Protein AF-A0A955X5X7-F1 (afdb_monomer_lite)

pLDDT: mean 80.2, std 13.71, range [42.66, 90.25]

Secondary structure (DSSP, 8-state):
--------SS--EEEEEEEEEEEEEEETTTEEEEEEEEEEEEE-SEEEEEEEEETTEEEEEEEEEE-TT-EEEEEP-

Structure (mmCIF, N/CA/C/O backbone):
data_AF-A0A955X5X7-F1
#
_entry.id   AF-A0A955X5X7-F1
#
loop_
_atom_site.group_PDB
_atom_site.id
_atom_site.type_symbol
_atom_site.label_atom_id
_atom_site.label_alt_id
_atom_site.label_comp_id
_atom_site.label_asym_id
_atom_site.label_entity_id
_atom_site.label_seq_id
_atom_site.pdbx_PDB_i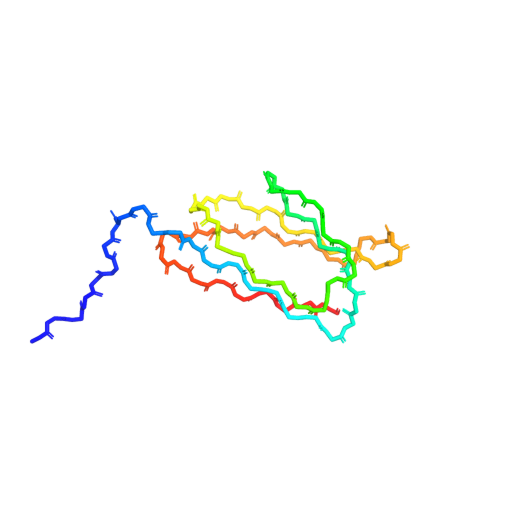ns_code
_atom_site.Cartn_x
_atom_site.Cartn_y
_atom_site.Cartn_z
_atom_site.occupancy
_atom_site.B_iso_or_equiv
_atom_site.auth_seq_id
_atom_site.auth_comp_id
_atom_site.auth_asym_id
_atom_site.auth_atom_id
_atom_site.pdbx_PDB_model_num
ATOM 1 N N . ARG A 1 1 ? -2.890 -15.133 32.366 1.00 43.53 1 ARG A N 1
ATOM 2 C CA . ARG A 1 1 ? -2.678 -13.921 31.535 1.00 43.53 1 ARG A CA 1
ATOM 3 C C . ARG A 1 1 ? -3.231 -14.226 30.146 1.00 43.53 1 ARG A C 1
ATOM 5 O O . ARG A 1 1 ? -2.565 -14.969 29.438 1.00 43.53 1 ARG A O 1
ATOM 12 N N . PRO A 1 2 ? -4.451 -13.803 29.779 1.00 42.66 2 PRO A N 1
ATOM 13 C CA . PRO A 1 2 ? -4.920 -14.049 28.422 1.00 42.66 2 PRO A CA 1
ATOM 14 C C . PRO A 1 2 ? -4.139 -13.139 27.455 1.00 42.66 2 PRO A C 1
ATOM 16 O O . PRO A 1 2 ? -3.784 -12.018 27.841 1.00 42.66 2 PRO A O 1
ATOM 19 N N . PRO A 1 3 ? -3.820 -13.598 26.233 1.00 48.75 3 PRO A N 1
ATOM 20 C CA . PRO A 1 3 ? -3.284 -12.721 25.205 1.00 48.75 3 PRO A CA 1
ATOM 21 C C . PRO A 1 3 ? -4.366 -11.692 24.867 1.00 48.75 3 PRO A C 1
ATOM 23 O O . PRO A 1 3 ? -5.518 -12.045 24.620 1.00 48.75 3 PRO A O 1
ATOM 26 N N . ALA A 1 4 ? -4.013 -10.411 24.935 1.00 44.97 4 ALA A N 1
ATOM 27 C CA . ALA A 1 4 ? -4.923 -9.328 24.612 1.00 44.97 4 ALA A CA 1
ATOM 28 C C . ALA A 1 4 ? -5.406 -9.492 23.164 1.00 44.97 4 ALA A C 1
ATOM 30 O O . ALA A 1 4 ? -4.634 -9.312 22.223 1.00 44.97 4 ALA A O 1
ATOM 31 N N . ALA A 1 5 ? -6.683 -9.834 22.992 1.00 50.91 5 ALA A N 1
ATOM 32 C CA . ALA A 1 5 ? -7.369 -9.632 21.727 1.00 50.91 5 ALA A CA 1
ATOM 33 C C . ALA A 1 5 ? -7.236 -8.140 21.369 1.00 50.91 5 ALA A C 1
ATOM 35 O O . ALA A 1 5 ? -7.492 -7.300 22.243 1.00 50.91 5 ALA A O 1
ATOM 36 N N . PRO A 1 6 ? -6.803 -7.775 20.148 1.00 48.72 6 PRO A N 1
ATOM 37 C CA . PRO A 1 6 ? -6.753 -6.377 19.759 1.00 48.72 6 PRO A CA 1
ATOM 38 C C . PRO A 1 6 ? -8.178 -5.833 19.831 1.00 48.72 6 PRO A C 1
ATOM 40 O O . PRO A 1 6 ? -9.061 -6.249 19.082 1.00 48.72 6 PRO A O 1
ATOM 43 N N . LYS A 1 7 ? -8.405 -4.954 20.812 1.00 46.28 7 LYS A N 1
ATOM 44 C CA . LYS A 1 7 ? -9.660 -4.233 20.990 1.00 46.28 7 LYS A CA 1
ATOM 45 C C . LYS A 1 7 ? -10.016 -3.606 19.648 1.00 46.28 7 LYS A C 1
ATOM 47 O O . LYS A 1 7 ? -9.198 -2.892 19.066 1.00 46.28 7 LYS A O 1
ATOM 52 N N . ALA A 1 8 ? -11.235 -3.866 19.189 1.00 46.94 8 ALA A N 1
ATOM 53 C CA . ALA A 1 8 ? -11.911 -3.065 18.184 1.00 46.94 8 ALA A CA 1
ATOM 54 C C . ALA A 1 8 ? -12.153 -1.660 18.764 1.00 46.94 8 ALA A C 1
ATOM 56 O O . ALA A 1 8 ? -13.256 -1.287 19.138 1.00 46.94 8 ALA A O 1
ATOM 57 N N . ASP A 1 9 ? -11.068 -0.918 18.933 1.00 46.47 9 ASP A N 1
ATOM 58 C CA . ASP A 1 9 ? -11.057 0.525 19.064 1.00 46.47 9 ASP A CA 1
ATOM 59 C C . ASP A 1 9 ? -10.974 1.092 17.636 1.00 46.47 9 ASP A C 1
ATOM 61 O O . ASP A 1 9 ? -10.777 0.338 16.680 1.00 46.47 9 ASP A O 1
ATOM 65 N N . GLY A 1 10 ? -11.036 2.402 17.435 1.00 51.94 10 GLY A N 1
ATOM 66 C CA . GLY A 1 10 ? -10.759 3.050 16.145 1.00 51.94 10 GLY A CA 1
ATOM 67 C C . GLY A 1 10 ? -9.292 2.918 15.693 1.00 51.94 10 GLY A C 1
ATOM 68 O O . GLY A 1 10 ? -8.722 3.856 15.134 1.00 51.94 10 GLY A O 1
ATOM 69 N N . SER A 1 11 ? -8.667 1.772 15.967 1.00 63.34 11 SER A N 1
ATOM 70 C CA . SER A 1 11 ? -7.281 1.400 15.760 1.00 63.34 11 SER A CA 1
ATOM 71 C C . SER A 1 11 ? -6.964 1.434 14.277 1.00 63.34 11 SER A C 1
ATOM 73 O O . SER A 1 11 ? -7.288 0.523 13.512 1.00 63.34 11 SER A O 1
ATOM 75 N N . LYS A 1 12 ? -6.336 2.540 13.881 1.00 73.38 12 LYS A N 1
ATOM 76 C CA . LYS A 1 12 ? -5.795 2.768 12.545 1.00 73.38 12 LYS A CA 1
ATOM 77 C C . LYS A 1 12 ? -4.984 1.541 12.121 1.00 73.38 12 LYS A C 1
ATOM 79 O O . LYS A 1 12 ? -4.099 1.092 12.847 1.00 73.38 12 LYS A O 1
ATOM 84 N N . ALA A 1 13 ? -5.294 1.005 10.954 1.00 85.38 13 ALA A N 1
ATOM 85 C CA . ALA A 1 13 ? -4.498 -0.026 10.325 1.00 85.38 13 ALA A CA 1
ATOM 86 C C . ALA A 1 13 ? -3.231 0.597 9.732 1.00 85.38 13 ALA A C 1
ATOM 88 O O . ALA A 1 13 ? -3.244 1.747 9.296 1.00 85.38 13 ALA A O 1
ATOM 89 N N . THR A 1 14 ? -2.127 -0.136 9.695 1.00 85.88 14 THR A N 1
ATOM 90 C CA . THR A 1 14 ? -0.867 0.374 9.145 1.00 85.88 14 THR A CA 1
ATOM 91 C C . THR A 1 14 ? -0.566 -0.306 7.822 1.00 85.88 14 THR A C 1
ATOM 93 O O . THR A 1 14 ? -0.341 -1.511 7.768 1.00 85.88 14 THR A O 1
ATOM 96 N N . LEU A 1 15 ? -0.529 0.477 6.749 1.00 86.88 15 LEU A N 1
ATOM 97 C CA . LEU A 1 15 ? -0.105 0.023 5.437 1.00 86.88 15 LEU A CA 1
ATOM 98 C C . LEU A 1 15 ? 1.368 0.362 5.239 1.00 86.88 15 LEU A C 1
ATOM 100 O O . LEU A 1 15 ? 1.755 1.532 5.262 1.00 86.88 15 LEU A O 1
ATOM 104 N N . ARG A 1 16 ? 2.185 -0.664 5.034 1.00 87.56 16 ARG A N 1
ATOM 105 C CA . ARG A 1 16 ? 3.602 -0.558 4.707 1.00 87.56 16 ARG A CA 1
ATOM 106 C C . ARG A 1 16 ? 3.831 -1.077 3.301 1.00 87.56 16 ARG A C 1
ATOM 108 O O . ARG A 1 16 ? 3.359 -2.144 2.943 1.00 87.56 16 ARG A O 1
ATOM 115 N N . LEU A 1 17 ? 4.597 -0.341 2.522 1.00 85.12 17 LEU A N 1
ATOM 116 C CA . LEU A 1 17 ? 5.149 -0.778 1.256 1.00 85.12 17 LEU A CA 1
ATOM 117 C C . LEU A 1 17 ? 6.651 -0.573 1.298 1.00 85.12 17 LEU A C 1
ATOM 119 O O . LEU A 1 17 ? 7.135 0.469 1.751 1.00 85.12 17 LEU A O 1
ATOM 123 N N . LYS A 1 18 ? 7.376 -1.578 0.825 1.00 84.88 18 LYS A N 1
ATOM 124 C CA . LYS A 1 18 ? 8.823 -1.529 0.673 1.00 84.88 18 LYS A CA 1
ATOM 125 C C . LYS A 1 18 ? 9.149 -1.966 -0.745 1.00 84.88 18 LYS A C 1
ATOM 127 O O . LYS A 1 18 ? 8.916 -3.115 -1.111 1.00 84.88 18 LYS A O 1
ATOM 132 N N . CYS A 1 19 ? 9.667 -1.026 -1.514 1.00 81.44 19 CYS A N 1
ATOM 133 C CA . CYS A 1 19 ? 10.076 -1.196 -2.891 1.00 81.44 19 CYS A CA 1
ATOM 134 C C . CYS A 1 19 ? 11.598 -1.045 -2.989 1.00 81.44 19 CYS A C 1
ATOM 136 O O . CYS A 1 19 ? 12.188 -0.189 -2.324 1.00 81.44 19 CYS A O 1
ATOM 138 N N . SER A 1 20 ? 12.238 -1.870 -3.815 1.00 81.06 20 SER A N 1
ATOM 139 C CA . SER A 1 20 ? 13.679 -1.755 -4.088 1.00 81.06 20 SER A CA 1
ATOM 140 C C . SER A 1 20 ? 13.997 -0.506 -4.917 1.00 81.06 20 SER A C 1
ATOM 142 O O . SER A 1 20 ? 15.014 0.154 -4.704 1.00 81.06 20 SER A O 1
ATOM 144 N N . GLU A 1 21 ? 13.083 -0.138 -5.814 1.00 83.56 21 GLU A N 1
ATOM 145 C CA . GLU A 1 21 ? 13.183 1.021 -6.698 1.00 83.56 21 GLU A CA 1
ATOM 146 C C . GLU A 1 21 ? 12.111 2.073 -6.367 1.00 83.56 21 GLU A C 1
ATOM 148 O O . GLU A 1 21 ? 11.071 1.738 -5.791 1.00 83.56 21 GLU A O 1
ATOM 153 N N . PRO A 1 22 ? 12.346 3.362 -6.681 1.00 84.50 22 PRO A N 1
ATOM 154 C CA . PRO A 1 22 ? 11.342 4.399 -6.480 1.00 84.50 22 PRO A CA 1
ATOM 155 C C . PRO A 1 22 ? 10.166 4.183 -7.439 1.00 84.50 22 PRO A C 1
ATOM 157 O O . PRO A 1 22 ? 10.336 4.206 -8.656 1.00 84.50 22 PRO A O 1
ATOM 160 N N . VAL A 1 23 ? 8.965 4.012 -6.888 1.00 89.06 23 VAL A N 1
ATOM 161 C CA . VAL A 1 23 ? 7.730 3.828 -7.666 1.00 89.06 23 VAL A CA 1
ATOM 162 C C . VAL A 1 23 ? 6.658 4.826 -7.243 1.00 89.06 23 VAL A C 1
ATOM 164 O O . VAL A 1 23 ? 6.646 5.348 -6.128 1.00 89.06 23 VAL A O 1
ATOM 167 N N . ASP A 1 24 ? 5.734 5.110 -8.144 1.00 89.00 24 ASP A N 1
ATOM 168 C CA . ASP A 1 24 ? 4.544 5.898 -7.881 1.00 89.00 24 ASP A CA 1
ATOM 169 C C . ASP A 1 24 ? 3.465 5.005 -7.252 1.00 89.00 24 ASP A C 1
ATOM 171 O O . ASP A 1 24 ? 2.881 4.133 -7.891 1.00 89.00 24 ASP A O 1
ATOM 175 N N . VAL A 1 25 ? 3.171 5.228 -5.977 1.00 88.12 25 VAL A N 1
ATOM 176 C CA . VAL A 1 25 ? 2.165 4.492 -5.210 1.00 88.12 25 VAL A CA 1
ATOM 177 C C . VAL A 1 25 ? 0.851 5.258 -5.236 1.00 88.12 25 VAL A C 1
ATOM 179 O O . VAL A 1 25 ? 0.748 6.376 -4.738 1.00 88.12 25 VAL A O 1
ATOM 182 N N . ARG A 1 26 ? -0.207 4.652 -5.755 1.00 89.50 26 ARG A N 1
ATOM 183 C CA . ARG A 1 26 ? -1.559 5.205 -5.731 1.00 89.50 26 ARG A CA 1
ATOM 184 C C . ARG A 1 26 ? -2.435 4.351 -4.839 1.00 89.50 26 ARG A C 1
ATOM 186 O O . ARG A 1 26 ? -2.684 3.189 -5.129 1.00 89.50 26 ARG A O 1
ATOM 193 N N . VAL A 1 27 ? -2.924 4.944 -3.763 1.00 88.00 27 VAL A N 1
ATOM 194 C CA . VAL A 1 27 ? -3.835 4.287 -2.832 1.00 88.00 27 VAL A CA 1
ATOM 195 C C . VAL A 1 27 ? -5.214 4.897 -3.039 1.00 88.00 27 VAL A C 1
ATOM 197 O O . VAL A 1 27 ? -5.402 6.109 -2.901 1.00 88.00 27 VAL A O 1
ATOM 200 N N . SER A 1 28 ? -6.181 4.062 -3.414 1.00 85.81 28 SER A N 1
ATOM 201 C CA . SER A 1 28 ? -7.577 4.485 -3.568 1.00 85.81 28 SER A CA 1
ATOM 202 C C . SER A 1 28 ? -8.068 5.128 -2.275 1.00 85.81 28 SER A C 1
ATOM 204 O O . SER A 1 28 ? -7.643 4.707 -1.207 1.00 85.81 28 SER A O 1
ATOM 206 N N . THR A 1 29 ? -8.894 6.172 -2.389 1.00 80.25 29 THR A N 1
ATOM 207 C CA . THR A 1 29 ? -9.403 7.030 -1.292 1.00 80.25 29 THR A CA 1
ATOM 208 C C . THR A 1 29 ? -8.371 7.858 -0.513 1.00 80.25 29 THR A C 1
ATOM 210 O O . THR A 1 29 ? -8.757 8.809 0.158 1.00 80.25 29 THR A O 1
ATOM 213 N N . VAL A 1 30 ? -7.068 7.583 -0.643 1.00 84.19 30 VAL A N 1
ATOM 214 C CA . VAL A 1 30 ? -6.001 8.331 0.051 1.00 84.19 30 VAL A CA 1
ATOM 215 C C . VAL A 1 30 ? -5.304 9.320 -0.880 1.00 84.19 30 VAL A C 1
ATOM 217 O O . VAL A 1 30 ? -5.033 10.450 -0.484 1.00 84.19 30 VAL A O 1
ATOM 220 N N . GLY A 1 31 ? -4.976 8.898 -2.104 1.00 86.88 31 GLY A N 1
ATOM 221 C CA . GLY A 1 31 ? -4.268 9.723 -3.081 1.00 86.88 31 GLY A CA 1
ATOM 222 C C . GLY A 1 31 ? -3.097 9.015 -3.761 1.00 86.88 31 GLY A C 1
ATOM 223 O O . GLY A 1 31 ? -2.935 7.798 -3.682 1.00 86.88 31 GLY A O 1
ATOM 224 N N . LYS A 1 32 ? -2.287 9.799 -4.478 1.00 88.88 32 LYS A N 1
ATOM 225 C CA . LYS A 1 32 ? -1.132 9.332 -5.259 1.00 88.88 32 LYS A CA 1
ATOM 226 C C . LYS A 1 32 ? 0.151 9.885 -4.635 1.00 88.88 32 LYS A C 1
ATOM 228 O O . LYS A 1 32 ? 0.205 11.070 -4.324 1.00 88.88 32 LYS A O 1
ATOM 233 N N . PHE A 1 33 ? 1.169 9.050 -4.492 1.00 87.31 33 PHE A N 1
ATOM 234 C CA . PHE A 1 33 ? 2.462 9.359 -3.890 1.00 87.31 33 PHE A CA 1
ATOM 235 C C . PHE A 1 33 ? 3.554 8.961 -4.873 1.00 87.31 33 PHE A C 1
ATOM 237 O O . PHE A 1 33 ? 3.680 7.789 -5.206 1.00 87.31 33 PHE A O 1
ATOM 244 N N . LYS A 1 34 ? 4.322 9.931 -5.358 1.00 87.31 34 LYS A N 1
ATOM 245 C CA . LYS A 1 34 ? 5.325 9.697 -6.399 1.00 87.31 34 LYS A CA 1
ATOM 246 C C . LYS A 1 34 ? 6.686 9.334 -5.810 1.00 87.31 34 LYS A C 1
ATOM 248 O O . LYS A 1 34 ? 6.995 9.767 -4.698 1.00 87.31 34 LYS A O 1
ATOM 253 N N . GLN A 1 35 ? 7.473 8.559 -6.563 1.00 82.44 35 GLN A N 1
ATOM 254 C CA . GLN A 1 35 ? 8.871 8.210 -6.255 1.00 82.44 35 GLN A CA 1
ATOM 255 C C . GLN A 1 35 ? 9.097 7.689 -4.821 1.00 82.44 35 GLN A C 1
ATOM 257 O O . GLN A 1 35 ? 10.072 8.028 -4.150 1.00 82.44 35 GLN A O 1
ATOM 262 N N . GLN A 1 36 ? 8.187 6.850 -4.331 1.00 82.94 36 GLN A N 1
ATOM 263 C CA . GLN A 1 36 ? 8.290 6.237 -3.013 1.00 82.94 36 GLN A CA 1
ATOM 264 C C . GLN A 1 36 ? 9.071 4.925 -3.118 1.00 82.94 36 GLN A C 1
ATOM 266 O O . GLN A 1 36 ? 8.625 3.981 -3.765 1.00 82.94 36 GLN A O 1
ATOM 271 N N . LYS A 1 37 ? 10.225 4.846 -2.448 1.00 84.75 37 LYS A N 1
ATOM 272 C CA . LYS A 1 37 ? 10.904 3.563 -2.178 1.00 84.75 37 LYS A CA 1
ATOM 273 C C . LYS A 1 37 ? 10.279 2.845 -0.988 1.00 84.75 37 LYS A C 1
ATOM 275 O O . LYS A 1 37 ? 10.167 1.628 -0.959 1.00 84.75 37 LYS A O 1
ATOM 280 N N . GLN A 1 38 ? 9.855 3.603 0.015 1.00 85.62 38 GLN A N 1
ATOM 281 C CA . GLN A 1 38 ? 9.191 3.072 1.192 1.00 85.62 38 GLN A CA 1
ATOM 282 C C . GLN A 1 38 ? 8.003 3.960 1.515 1.00 85.62 38 GLN A C 1
ATOM 284 O O . GLN A 1 38 ? 8.136 5.176 1.603 1.00 85.62 38 GLN A O 1
ATOM 289 N N . PHE A 1 39 ? 6.845 3.350 1.719 1.00 84.94 39 PHE A N 1
ATOM 290 C CA . PHE A 1 39 ? 5.632 4.054 2.100 1.00 84.94 39 PHE A CA 1
ATOM 291 C C . PHE A 1 39 ? 5.090 3.410 3.367 1.00 84.94 39 PHE A C 1
ATOM 293 O O . PHE A 1 39 ? 4.889 2.206 3.425 1.00 84.94 39 PHE A O 1
ATOM 300 N N . THR A 1 40 ? 4.891 4.192 4.419 1.00 87.19 40 THR A N 1
ATOM 301 C CA . THR A 1 40 ? 4.240 3.725 5.646 1.00 87.19 40 THR A CA 1
ATOM 302 C C . THR A 1 40 ? 3.152 4.719 5.990 1.00 87.19 40 THR A C 1
ATOM 304 O O . THR A 1 40 ? 3.430 5.905 6.157 1.00 87.19 40 THR A O 1
ATOM 307 N N . LYS A 1 41 ? 1.907 4.256 6.068 1.00 84.38 41 LYS A N 1
ATOM 308 C CA . LYS A 1 41 ? 0.765 5.123 6.338 1.00 84.38 41 LYS A CA 1
ATOM 309 C C . LYS A 1 41 ? -0.234 4.414 7.231 1.00 84.38 41 LYS A C 1
ATOM 311 O O . LYS A 1 41 ? -0.654 3.297 6.941 1.00 84.38 41 LYS A O 1
ATOM 316 N N . SER A 1 42 ? -0.633 5.088 8.300 1.00 86.38 42 SER A N 1
ATOM 317 C CA . SER A 1 42 ? -1.733 4.636 9.141 1.00 86.38 42 SER A CA 1
ATOM 318 C C . SER A 1 42 ? -3.049 5.100 8.524 1.00 86.38 42 SER A C 1
ATOM 320 O O . SER A 1 42 ? -3.308 6.298 8.409 1.00 86.38 42 SER A O 1
ATOM 322 N N . LEU A 1 43 ? -3.860 4.146 8.094 1.00 85.00 43 LEU A N 1
ATOM 323 C CA . LEU A 1 43 ? -5.152 4.338 7.454 1.00 85.00 43 LEU A CA 1
ATOM 324 C C . LEU A 1 43 ? -6.261 3.847 8.381 1.00 85.00 43 LEU A C 1
ATOM 326 O O . LEU A 1 43 ? -6.020 3.110 9.335 1.00 85.00 43 LEU A O 1
ATOM 330 N N 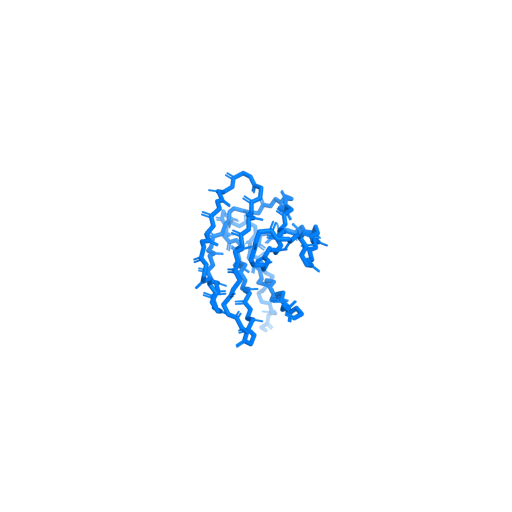. LYS A 1 44 ? -7.496 4.278 8.130 1.00 86.56 44 LYS A N 1
ATOM 331 C CA . LYS A 1 44 ? -8.637 3.665 8.814 1.00 86.56 44 LYS A CA 1
ATOM 332 C C . LYS A 1 44 ? -8.779 2.218 8.321 1.00 86.56 44 LYS A C 1
ATOM 334 O O . LYS A 1 44 ? -8.345 1.928 7.211 1.00 86.56 44 LYS A O 1
ATOM 339 N N . PRO A 1 45 ? -9.331 1.302 9.122 1.00 88.12 45 PRO A N 1
ATOM 340 C CA . PRO A 1 45 ? -9.687 -0.013 8.613 1.00 88.12 45 PRO A CA 1
ATOM 341 C C . PRO A 1 45 ? -10.721 0.114 7.489 1.00 88.12 45 PRO A C 1
ATOM 343 O O . PRO A 1 45 ? -11.616 0.959 7.549 1.00 88.12 45 PRO A O 1
ATOM 346 N N . GLY A 1 46 ? -10.568 -0.696 6.449 1.00 88.50 46 GLY A N 1
ATOM 347 C CA . GLY A 1 46 ? -11.378 -0.643 5.241 1.00 88.50 46 GLY A CA 1
ATOM 348 C C . GLY A 1 46 ? -10.671 -1.252 4.036 1.00 88.50 46 GLY A C 1
ATOM 349 O O . GLY A 1 46 ? -9.536 -1.725 4.117 1.00 88.50 46 GLY A O 1
ATOM 350 N N . PHE A 1 47 ? -11.352 -1.218 2.896 1.00 88.81 47 PHE A N 1
ATOM 351 C CA . PHE A 1 47 ? -10.834 -1.771 1.653 1.00 88.81 47 PHE A CA 1
ATOM 352 C C . PHE A 1 47 ? -10.051 -0.712 0.870 1.00 88.81 47 PHE A C 1
ATOM 354 O O . PHE A 1 47 ? -10.592 0.333 0.503 1.00 88.81 47 PHE A O 1
ATOM 361 N N . TYR A 1 48 ? -8.777 -0.985 0.594 1.00 88.81 48 TYR A N 1
ATOM 362 C CA . TYR A 1 48 ? -7.878 -0.088 -0.123 1.00 88.81 48 TYR A CA 1
ATOM 363 C C . TYR A 1 48 ? -7.271 -0.788 -1.325 1.00 88.81 48 TYR A C 1
ATOM 365 O O . TYR A 1 48 ? -6.571 -1.786 -1.199 1.00 88.81 48 TYR A O 1
ATOM 373 N N . ARG A 1 49 ? -7.460 -0.207 -2.507 1.00 90.25 49 ARG A N 1
ATOM 374 C CA . ARG A 1 49 ? -6.750 -0.638 -3.709 1.00 90.25 49 ARG A CA 1
ATOM 375 C C . ARG A 1 49 ? -5.463 0.158 -3.859 1.00 90.25 49 ARG A C 1
ATOM 377 O O . ARG A 1 49 ? -5.507 1.372 -4.079 1.00 90.25 49 ARG A O 1
ATOM 384 N N . VAL A 1 50 ? -4.339 -0.535 -3.745 1.00 88.69 50 VAL A N 1
ATOM 385 C CA . VAL A 1 50 ? -2.987 -0.017 -3.935 1.00 88.69 50 VAL A CA 1
ATOM 386 C C . VAL A 1 50 ? -2.540 -0.343 -5.354 1.00 88.69 50 VAL A C 1
ATOM 388 O O . VAL A 1 50 ? -2.602 -1.482 -5.798 1.00 88.69 50 VAL A O 1
ATOM 391 N N . GLN A 1 51 ? -2.104 0.662 -6.093 1.00 89.94 51 GLN A N 1
ATOM 392 C CA . GLN A 1 51 ? -1.601 0.526 -7.452 1.00 89.94 51 GLN A CA 1
ATOM 393 C C . GLN A 1 51 ? -0.197 1.106 -7.497 1.00 89.94 51 GLN A C 1
ATOM 395 O O . GLN A 1 51 ? 0.023 2.227 -7.042 1.00 89.94 51 GLN A O 1
ATOM 400 N N . LEU A 1 52 ? 0.741 0.348 -8.039 1.00 88.81 52 LEU A N 1
ATOM 401 C CA . LEU A 1 52 ? 2.122 0.758 -8.215 1.00 88.81 52 LEU A CA 1
ATOM 402 C C . LEU A 1 52 ? 2.335 1.083 -9.682 1.00 88.81 52 LEU A C 1
ATOM 404 O O . LEU A 1 52 ? 1.993 0.283 -10.555 1.00 88.81 52 LEU A O 1
ATOM 408 N N . TYR A 1 53 ? 2.908 2.249 -9.934 1.00 88.06 53 TYR A N 1
ATOM 409 C CA . TYR A 1 53 ? 3.302 2.688 -11.256 1.00 88.06 53 TYR A CA 1
ATOM 410 C C . TYR A 1 53 ? 4.807 2.940 -11.269 1.00 88.06 53 TYR A C 1
ATOM 412 O O . TYR A 1 53 ? 5.377 3.419 -10.293 1.00 88.06 53 TYR A O 1
ATOM 420 N N . ARG A 1 54 ? 5.464 2.610 -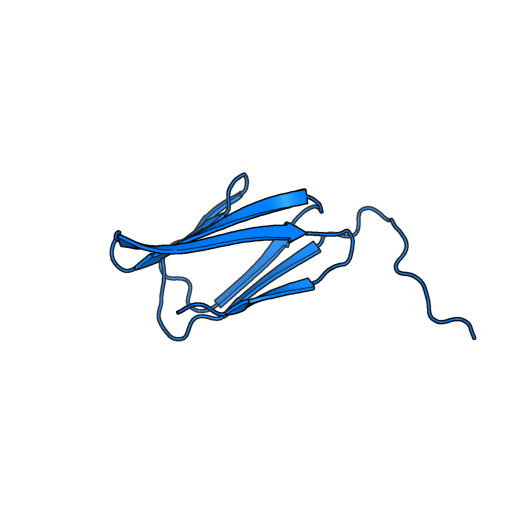12.371 1.00 87.50 54 ARG A N 1
ATOM 421 C CA . ARG A 1 54 ? 6.886 2.853 -12.596 1.00 87.50 54 ARG A CA 1
ATOM 422 C C . ARG A 1 54 ? 6.999 3.577 -13.929 1.00 87.50 54 ARG A C 1
ATOM 424 O O . ARG A 1 54 ? 6.504 3.072 -14.926 1.00 87.50 54 ARG A O 1
ATOM 431 N N . ASN A 1 55 ? 7.576 4.778 -13.936 1.00 85.12 55 ASN A N 1
ATOM 432 C CA . ASN A 1 55 ? 7.649 5.638 -15.129 1.00 85.12 55 ASN A CA 1
ATOM 433 C C . ASN A 1 55 ? 6.287 5.931 -15.800 1.00 85.12 55 ASN A C 1
ATOM 435 O O . ASN A 1 55 ? 6.227 6.229 -16.985 1.00 85.12 55 ASN A O 1
ATOM 439 N N . GLY A 1 56 ? 5.189 5.878 -15.037 1.00 84.75 56 GLY A N 1
ATOM 440 C CA . GLY A 1 56 ? 3.828 6.067 -15.555 1.00 84.75 56 GLY A CA 1
ATOM 441 C C . GLY A 1 56 ? 3.100 4.774 -15.937 1.00 84.75 56 GLY A C 1
ATOM 442 O O . GLY A 1 56 ? 1.870 4.779 -15.977 1.00 84.75 56 GLY A O 1
ATOM 443 N N . ASP A 1 57 ? 3.812 3.658 -16.092 1.00 88.06 57 ASP A N 1
ATOM 444 C CA . ASP A 1 57 ? 3.229 2.346 -16.371 1.00 88.06 57 ASP A CA 1
ATOM 445 C C . ASP A 1 57 ? 2.809 1.629 -15.093 1.00 88.06 57 ASP A C 1
ATOM 447 O O . ASP A 1 57 ? 3.557 1.574 -14.118 1.00 88.06 57 ASP A O 1
ATOM 451 N N . LYS A 1 58 ? 1.607 1.046 -15.079 1.00 88.69 58 LYS A N 1
ATOM 452 C CA . LYS A 1 58 ? 1.114 0.284 -13.925 1.00 88.69 58 LYS A CA 1
ATOM 453 C C . LYS A 1 58 ? 1.839 -1.062 -13.842 1.00 88.69 58 LYS A C 1
ATOM 455 O O . LYS A 1 58 ? 1.478 -1.995 -14.551 1.00 88.69 58 LYS A O 1
ATOM 460 N N . VAL A 1 59 ? 2.803 -1.174 -12.934 1.00 88.69 59 VAL A N 1
ATOM 461 C CA . VAL A 1 59 ? 3.588 -2.402 -12.716 1.00 88.69 59 VAL A CA 1
ATOM 462 C C . VAL A 1 59 ? 2.926 -3.379 -11.751 1.00 88.69 59 VAL A C 1
ATOM 464 O O . VAL A 1 59 ? 3.188 -4.574 -11.813 1.00 88.69 59 VAL A O 1
ATOM 467 N N . SER A 1 60 ? 2.067 -2.899 -10.847 1.00 87.69 60 SER A N 1
ATOM 468 C CA . SER A 1 60 ? 1.347 -3.776 -9.921 1.00 87.69 60 SER A CA 1
ATOM 469 C C . SER A 1 60 ? 0.041 -3.157 -9.437 1.00 87.69 60 SER A C 1
ATOM 471 O O . SER A 1 60 ? -0.138 -1.938 -9.411 1.00 87.69 60 SER A O 1
ATOM 473 N N . GLN A 1 61 ? -0.899 -4.011 -9.054 1.00 89.38 61 GLN A N 1
ATOM 474 C CA . GLN A 1 61 ? -2.168 -3.630 -8.454 1.00 89.38 61 GLN A CA 1
ATOM 475 C C . GLN A 1 61 ? -2.559 -4.677 -7.422 1.00 89.38 61 GLN A C 1
ATOM 477 O O . GLN A 1 61 ? -2.569 -5.867 -7.715 1.00 89.38 61 GLN A O 1
ATOM 482 N N . MET A 1 62 ? -2.887 -4.215 -6.221 1.00 88.38 62 MET A N 1
ATOM 483 C CA . MET A 1 62 ? -3.126 -5.058 -5.062 1.00 88.38 62 MET A CA 1
ATOM 484 C C . MET A 1 62 ? -4.293 -4.484 -4.270 1.00 88.38 62 MET A C 1
ATOM 486 O O . MET A 1 62 ? -4.304 -3.309 -3.899 1.00 88.38 62 MET A O 1
ATOM 490 N N . ASP A 1 63 ? -5.294 -5.313 -4.025 1.00 89.88 63 ASP A N 1
ATOM 491 C CA . ASP A 1 63 ? -6.435 -4.974 -3.194 1.00 89.88 63 ASP A CA 1
ATOM 492 C C . ASP A 1 63 ? -6.147 -5.444 -1.764 1.00 89.88 63 ASP A C 1
ATOM 494 O O . ASP A 1 63 ? -5.922 -6.627 -1.517 1.00 89.88 63 ASP A O 1
ATOM 498 N N . VAL A 1 64 ? -6.100 -4.506 -0.821 1.00 87.31 64 VAL A N 1
ATOM 499 C CA . VAL A 1 64 ? -5.779 -4.769 0.580 1.00 87.31 64 VAL A CA 1
ATOM 500 C C . VAL A 1 64 ? -6.962 -4.407 1.451 1.00 87.31 64 VAL A C 1
ATOM 502 O O . VAL A 1 64 ? -7.375 -3.251 1.528 1.00 87.31 64 VAL A O 1
ATOM 505 N N . ASN A 1 65 ? -7.480 -5.410 2.151 1.00 88.69 65 ASN A N 1
ATOM 506 C CA . ASN A 1 65 ? -8.468 -5.202 3.192 1.00 88.69 65 ASN A CA 1
ATOM 507 C C . ASN A 1 65 ? -7.754 -4.987 4.529 1.00 88.69 65 ASN A C 1
ATOM 509 O O . ASN A 1 65 ? -7.225 -5.932 5.112 1.00 88.69 65 ASN A O 1
ATOM 513 N N . LEU A 1 66 ? -7.716 -3.738 4.986 1.00 87.31 66 LEU A N 1
ATOM 514 C CA . LEU A 1 66 ? -7.096 -3.358 6.244 1.00 87.31 66 LEU A CA 1
ATOM 515 C C . LEU A 1 66 ? -8.078 -3.571 7.396 1.00 87.31 66 LEU A C 1
ATOM 517 O O . LEU A 1 66 ? -9.086 -2.874 7.501 1.00 87.31 66 LEU A O 1
ATOM 521 N N . LEU A 1 67 ? -7.766 -4.511 8.282 1.00 85.56 67 LEU A N 1
ATOM 522 C CA . LEU A 1 67 ? -8.544 -4.757 9.498 1.00 85.56 67 LEU A CA 1
ATOM 523 C C . LEU A 1 67 ? -8.102 -3.815 10.639 1.00 85.56 67 LEU A C 1
ATOM 525 O O . LEU A 1 67 ? -6.961 -3.343 10.642 1.00 85.56 67 LEU A O 1
ATOM 529 N N . PRO A 1 68 ? -8.974 -3.505 11.616 1.00 85.50 68 PRO A N 1
ATOM 530 C CA . PRO A 1 68 ? -8.621 -2.631 12.736 1.00 85.50 68 PRO A CA 1
ATOM 531 C C . PRO A 1 68 ? -7.425 -3.187 1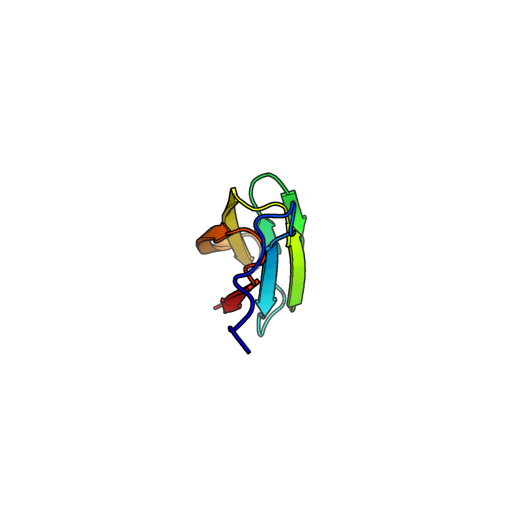3.518 1.00 85.50 68 PRO A C 1
ATOM 533 O O . PRO A 1 68 ? -7.400 -4.360 13.882 1.00 85.50 68 PRO A O 1
ATOM 536 N N . GLY A 1 69 ? -6.410 -2.346 13.739 1.00 82.88 69 GLY A N 1
ATOM 537 C CA . GLY A 1 69 ? -5.155 -2.738 14.395 1.00 82.88 69 GLY A CA 1
ATOM 538 C C . GLY A 1 69 ? -4.237 -3.644 13.562 1.00 82.88 69 GLY A C 1
ATOM 539 O O . GLY A 1 69 ? -3.184 -4.060 14.043 1.00 82.88 69 GLY A O 1
ATOM 540 N N . GLN A 1 70 ? -4.593 -3.943 12.311 1.00 84.44 70 GLN A N 1
ATOM 541 C CA . GLN A 1 70 ? -3.780 -4.769 11.427 1.00 84.44 70 GLN A CA 1
ATOM 542 C C . GLN A 1 70 ? -2.641 -3.956 10.810 1.00 84.44 70 GLN A C 1
ATOM 544 O O . GLN A 1 70 ? -2.791 -2.781 10.473 1.00 84.44 70 GLN A O 1
ATOM 549 N N . SER A 1 71 ? -1.499 -4.609 10.615 1.00 85.12 71 SER A N 1
ATOM 550 C CA . SER A 1 71 ? -0.402 -4.079 9.812 1.00 85.12 71 SER A CA 1
ATOM 551 C C . SER A 1 71 ? -0.203 -4.953 8.582 1.00 85.12 71 SER A C 1
ATOM 553 O O . SER A 1 71 ? 0.048 -6.148 8.718 1.00 85.12 71 SER A O 1
ATOM 555 N N . VAL A 1 72 ? -0.303 -4.364 7.392 1.00 85.50 72 VAL A N 1
ATOM 556 C CA . VAL A 1 72 ? -0.075 -5.064 6.123 1.00 85.5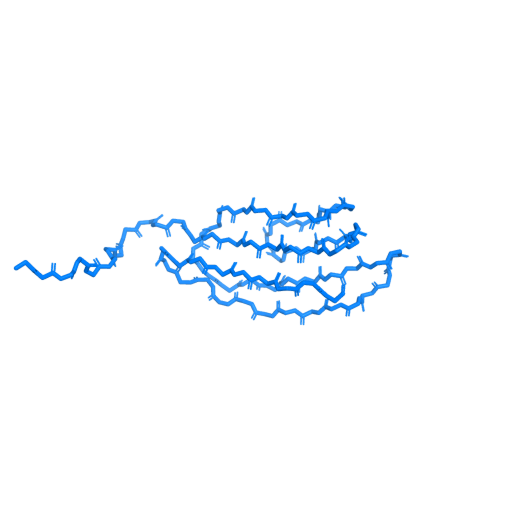0 72 VAL A CA 1
ATOM 557 C C . VAL A 1 72 ? 1.179 -4.514 5.474 1.00 85.50 72 VAL A C 1
ATOM 559 O O . VAL A 1 72 ? 1.302 -3.305 5.281 1.00 85.50 72 VAL A O 1
ATOM 562 N N . SER A 1 73 ? 2.093 -5.414 5.126 1.00 85.62 73 SER A N 1
ATOM 563 C CA . SER A 1 73 ? 3.285 -5.095 4.348 1.00 85.62 73 SER A CA 1
ATOM 564 C C . SER A 1 73 ? 3.114 -5.629 2.935 1.00 85.62 73 SER A C 1
ATOM 566 O O . SER A 1 73 ? 2.980 -6.834 2.745 1.00 85.62 73 SER A O 1
ATOM 568 N N . ILE A 1 74 ? 3.129 -4.735 1.955 1.00 80.31 74 ILE A N 1
ATOM 569 C CA . ILE A 1 74 ? 3.079 -5.083 0.543 1.00 80.31 74 ILE A CA 1
ATOM 570 C C . ILE A 1 74 ? 4.504 -5.016 -0.031 1.00 80.31 74 ILE A C 1
ATOM 572 O O . ILE A 1 74 ? 5.112 -3.937 -0.014 1.00 80.31 74 ILE A O 1
ATOM 576 N N . PRO A 1 75 ? 5.054 -6.134 -0.531 1.00 75.19 75 PRO A N 1
ATOM 577 C CA . PRO A 1 75 ? 6.286 -6.108 -1.304 1.00 75.19 75 PRO A CA 1
ATOM 578 C C . PRO A 1 75 ? 6.013 -5.507 -2.687 1.00 75.19 75 PRO A C 1
ATOM 580 O O . PRO A 1 75 ? 5.030 -5.862 -3.339 1.00 75.19 75 PRO A O 1
ATOM 583 N N . CYS A 1 76 ? 6.864 -4.588 -3.136 1.00 70.00 76 CYS A N 1
ATOM 584 C CA . CYS A 1 76 ? 6.792 -4.090 -4.510 1.00 70.00 76 CYS A CA 1
ATOM 585 C C . CYS A 1 76 ? 7.624 -4.984 -5.438 1.00 70.00 76 CYS A C 1
ATOM 587 O O . CYS A 1 76 ? 8.663 -5.482 -4.993 1.00 70.00 76 CYS A O 1
ATOM 589 N N . PRO A 1 77 ? 7.194 -5.164 -6.699 1.00 64.81 77 PRO A N 1
ATOM 590 C CA . PRO A 1 77 ? 8.029 -5.770 -7.730 1.00 64.81 77 PRO A CA 1
ATOM 591 C C . PRO A 1 77 ? 9.195 -4.857 -8.130 1.00 64.81 77 PRO A C 1
ATOM 593 O O . PRO A 1 77 ? 9.106 -3.619 -7.918 1.00 64.81 77 PRO A O 1
#

Foldseek 3Di:
DDDDDPPPDQAFEKEKEAAPWFWWKQKPPPGIDGGDRIDIDGHGFAWIWIFTHDPNHTPDIDIDGGDRNHYDYDYDD

Sequence (77 aa):
RPPAAPKADGSKATLRLKCSEPVDVRVSTVGKFKQQKQFTKSLKPGFYRVQLYRNGDK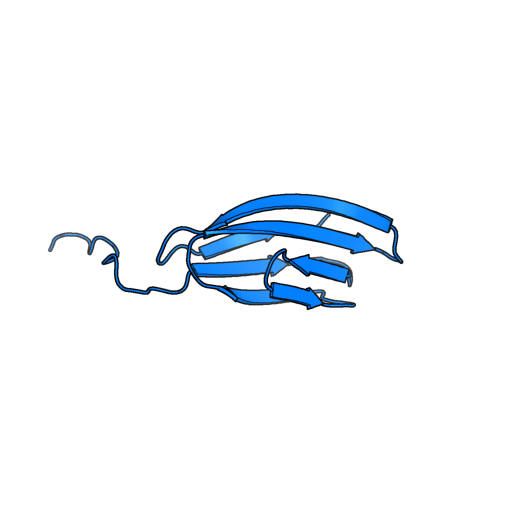VSQMDVNLLPGQSVSIPCP

Radius of gyration: 13.8 Å; chains: 1; bounding box: 26×24×48 Å